Protein AF-A0A5D2V9K7-F1 (afdb_monomer_lite)

Organism: Gossypium mustelinum (NCBI:txid34275)

pLDDT: mean 78.63, std 15.05, range [45.22, 95.31]

Radius of gyration: 19.72 Å; chains: 1; bounding box: 50×32×53 Å

InterPro domains:
  IPR018333 Squalene cyclase [PTHR11764] (2-89)
  IPR032697 Squalene cyclase, N-terminal [PF13249] (36-89)

Structure (mmCIF, N/CA/C/O backbone):
data_AF-A0A5D2V9K7-F1
#
_entry.id   AF-A0A5D2V9K7-F1
#
loop_
_atom_site.group_PDB
_atom_site.id
_atom_site.type_symbol
_atom_site.label_atom_id
_atom_site.label_alt_id
_atom_site.label_comp_id
_atom_site.label_asym_id
_atom_site.label_entity_id
_atom_site.label_seq_id
_atom_site.pdbx_PDB_ins_code
_atom_site.Cartn_x
_atom_site.Cartn_y
_atom_site.Cartn_z
_atom_site.occupancy
_atom_site.B_iso_or_equiv
_atom_site.auth_seq_id
_atom_site.auth_comp_id
_atom_site.auth_asym_id
_atom_site.auth_atom_id
_atom_site.pdbx_PDB_model_num
ATOM 1 N N . MET A 1 1 ? 26.127 16.658 -21.277 1.00 64.38 1 MET A N 1
ATOM 2 C CA . MET A 1 1 ? 25.463 15.698 -22.193 1.00 64.38 1 MET A CA 1
ATOM 3 C C . MET A 1 1 ? 25.676 14.225 -21.820 1.00 64.38 1 MET A C 1
ATOM 5 O O . MET A 1 1 ? 25.183 13.364 -22.535 1.00 64.38 1 MET A O 1
ATOM 9 N N . THR A 1 2 ? 26.355 13.906 -20.713 1.00 85.81 2 THR A N 1
ATOM 10 C CA . THR A 1 2 ? 26.587 12.521 -20.265 1.00 85.81 2 THR A CA 1
ATOM 11 C C . THR A 1 2 ? 25.387 11.947 -19.506 1.00 85.81 2 THR A C 1
ATOM 13 O O . THR A 1 2 ? 24.929 10.868 -19.847 1.00 85.81 2 THR A O 1
ATOM 16 N N . THR A 1 3 ? 24.789 12.709 -18.584 1.00 93.31 3 THR A N 1
ATOM 17 C CA . THR A 1 3 ? 23.639 12.267 -17.768 1.00 93.31 3 THR A CA 1
ATOM 18 C C . THR A 1 3 ? 22.426 11.839 -18.595 1.00 93.31 3 THR A C 1
ATOM 20 O O . THR A 1 3 ? 21.828 10.808 -18.313 1.00 93.31 3 THR A O 1
ATOM 23 N N . LEU A 1 4 ? 22.076 12.597 -19.641 1.00 92.94 4 LEU A N 1
ATOM 24 C CA . LEU A 1 4 ? 20.930 12.274 -20.497 1.00 92.94 4 LEU A CA 1
ATOM 25 C C . LEU A 1 4 ? 21.153 10.982 -21.293 1.00 92.94 4 LEU A C 1
ATOM 27 O O . LEU A 1 4 ? 20.238 10.179 -21.414 1.00 92.94 4 LEU A O 1
ATOM 31 N N . ARG A 1 5 ? 22.371 10.774 -21.811 1.00 94.06 5 ARG A N 1
ATOM 32 C CA . ARG A 1 5 ? 22.714 9.540 -22.531 1.00 94.06 5 ARG A CA 1
ATOM 33 C C . ARG A 1 5 ? 22.642 8.336 -21.601 1.00 94.06 5 ARG A C 1
ATOM 35 O O . ARG A 1 5 ? 21.939 7.394 -21.920 1.00 94.06 5 ARG A O 1
ATOM 42 N N . SER A 1 6 ? 23.233 8.428 -20.411 1.00 92.50 6 SER A N 1
ATOM 43 C CA . SER A 1 6 ? 23.159 7.352 -19.417 1.00 92.50 6 SER A CA 1
ATOM 44 C C . SER A 1 6 ? 21.725 7.032 -18.980 1.00 92.50 6 SER A C 1
ATOM 46 O O . SER A 1 6 ? 21.400 5.867 -18.775 1.00 92.50 6 SER A O 1
ATOM 48 N N . ALA A 1 7 ? 20.859 8.044 -18.854 1.00 93.75 7 ALA A N 1
ATOM 49 C CA . ALA A 1 7 ? 19.451 7.831 -18.531 1.00 93.75 7 ALA A CA 1
ATOM 50 C C . ALA A 1 7 ? 18.701 7.109 -19.660 1.00 93.75 7 ALA A C 1
ATOM 52 O O . ALA A 1 7 ? 17.933 6.196 -19.378 1.00 93.75 7 ALA A O 1
ATOM 53 N N . LEU A 1 8 ? 18.937 7.488 -20.922 1.00 92.88 8 LEU A N 1
ATOM 54 C CA . LEU A 1 8 ? 18.336 6.826 -22.085 1.00 92.88 8 LEU A CA 1
ATOM 55 C C . LEU A 1 8 ? 18.829 5.386 -22.239 1.00 92.88 8 LEU A C 1
ATOM 57 O O . LEU A 1 8 ? 18.014 4.497 -22.470 1.00 92.88 8 LEU A O 1
ATOM 61 N N . ASP A 1 9 ? 20.131 5.161 -22.051 1.00 94.69 9 ASP A N 1
ATOM 62 C CA . ASP A 1 9 ? 20.725 3.826 -22.083 1.00 94.69 9 ASP A CA 1
ATOM 63 C C . ASP A 1 9 ? 20.045 2.929 -21.041 1.00 94.69 9 ASP A C 1
ATOM 65 O O . ASP A 1 9 ? 19.549 1.863 -21.388 1.00 94.69 9 ASP A O 1
ATOM 69 N N . PHE A 1 10 ? 19.905 3.393 -19.793 1.00 94.25 10 PHE A N 1
ATOM 70 C CA . PHE A 1 10 ? 19.154 2.670 -18.762 1.00 94.25 10 PHE A CA 1
ATOM 71 C C . PHE A 1 10 ? 17.677 2.452 -19.132 1.00 94.25 10 PHE A C 1
ATOM 73 O O . PHE A 1 10 ? 17.176 1.342 -19.014 1.00 94.25 10 PHE A O 1
ATOM 80 N N . TYR A 1 11 ? 16.962 3.479 -19.602 1.00 90.88 11 TYR A N 1
ATOM 81 C CA . TYR A 1 11 ? 15.529 3.353 -19.907 1.00 90.88 11 TYR A CA 1
ATOM 82 C C . TYR A 1 11 ? 15.246 2.399 -21.077 1.00 90.88 11 TYR A C 1
ATOM 84 O O . TYR A 1 11 ? 14.175 1.797 -21.144 1.00 90.88 11 TYR A O 1
ATOM 92 N N . SER A 1 12 ? 16.204 2.248 -21.994 1.00 90.75 12 SER A N 1
ATOM 93 C CA . SER A 1 12 ? 16.114 1.280 -23.088 1.00 90.75 12 SER A CA 1
ATOM 94 C C . SER A 1 12 ? 16.243 -0.172 -22.625 1.00 90.75 12 SER A C 1
ATOM 96 O O . SER A 1 12 ? 15.659 -1.048 -23.252 1.00 90.75 12 SER A O 1
ATOM 98 N N . THR A 1 13 ? 16.946 -0.451 -21.517 1.00 93.38 13 THR A N 1
ATOM 99 C CA . THR A 1 13 ? 17.124 -1.835 -21.039 1.00 93.38 13 THR A CA 1
ATOM 100 C C . THR A 1 13 ? 15.882 -2.407 -20.360 1.00 93.38 13 THR A C 1
ATOM 102 O O . THR A 1 13 ? 15.790 -3.620 -20.203 1.00 93.38 13 THR A O 1
ATOM 105 N N . ILE A 1 14 ? 14.936 -1.552 -19.958 1.00 93.25 14 ILE A N 1
ATOM 106 C CA . ILE A 1 14 ? 13.686 -1.949 -19.290 1.00 93.25 14 ILE A CA 1
ATOM 107 C C . ILE A 1 14 ? 12.475 -1.971 -20.234 1.00 93.25 14 ILE A C 1
ATOM 109 O O . ILE A 1 14 ? 11.359 -2.205 -19.777 1.00 93.25 14 ILE A O 1
ATOM 113 N N . GLN A 1 15 ? 12.667 -1.703 -21.528 1.00 95.31 15 GLN A N 1
ATOM 114 C CA . GLN A 1 15 ? 11.604 -1.837 -22.522 1.00 95.31 15 GLN A CA 1
ATOM 115 C C . GLN A 1 15 ? 11.270 -3.324 -22.719 1.00 95.31 15 GLN A C 1
ATOM 117 O O . GLN A 1 15 ? 12.170 -4.146 -22.875 1.00 95.31 15 GLN A O 1
ATOM 122 N N . ALA A 1 16 ? 9.984 -3.669 -22.711 1.00 90.25 16 ALA A N 1
ATOM 123 C CA . ALA A 1 16 ? 9.523 -5.024 -22.989 1.00 90.25 16 ALA A CA 1
ATOM 124 C C . ALA A 1 16 ? 9.640 -5.369 -24.485 1.00 90.25 16 ALA A C 1
ATOM 126 O O . ALA A 1 16 ? 9.693 -4.484 -25.341 1.00 90.25 16 ALA A O 1
ATOM 127 N N . ASP A 1 17 ? 9.629 -6.665 -24.805 1.00 93.25 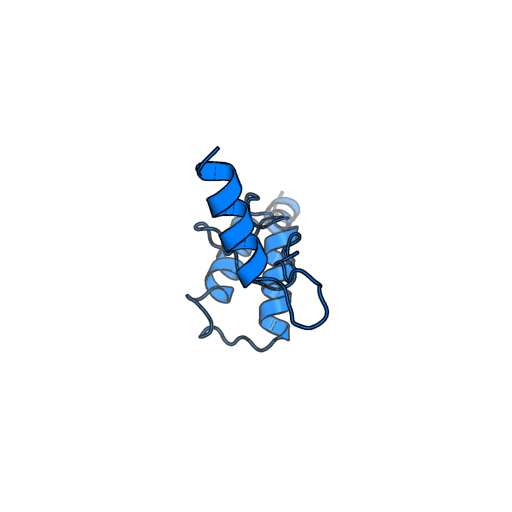17 ASP A N 1
ATOM 128 C CA . ASP A 1 17 ? 9.849 -7.178 -26.169 1.00 93.25 17 ASP A CA 1
ATOM 129 C C . ASP A 1 17 ? 8.801 -6.706 -27.200 1.00 93.25 17 ASP A C 1
ATOM 131 O O . ASP A 1 17 ? 9.076 -6.653 -28.398 1.00 93.25 17 ASP A O 1
ATOM 135 N N . ASP A 1 18 ? 7.596 -6.352 -26.754 1.00 93.38 18 ASP A N 1
ATOM 136 C CA . ASP A 1 18 ? 6.507 -5.797 -27.574 1.00 93.38 18 ASP A CA 1
ATOM 137 C C . ASP A 1 18 ? 6.555 -4.257 -27.689 1.00 93.38 18 ASP A C 1
ATOM 139 O O . ASP A 1 18 ? 5.716 -3.643 -28.352 1.00 93.38 18 ASP A O 1
ATOM 143 N N . GLY A 1 19 ? 7.540 -3.630 -27.047 1.00 90.56 19 GLY A N 1
ATOM 144 C CA . GLY A 1 19 ? 7.795 -2.204 -27.083 1.00 90.56 19 GLY A CA 1
ATOM 145 C C . GLY A 1 19 ? 7.129 -1.379 -25.981 1.00 90.56 19 GLY A C 1
ATOM 146 O O . GLY A 1 19 ? 7.341 -0.165 -25.987 1.00 90.56 19 GLY A O 1
ATOM 147 N N . HIS A 1 20 ? 6.365 -1.965 -25.046 1.00 91.31 20 HIS A N 1
ATOM 148 C CA . HIS A 1 20 ? 5.834 -1.214 -23.897 1.00 91.31 20 HIS A CA 1
ATOM 149 C C . HIS A 1 20 ? 6.888 -1.025 -22.791 1.00 91.31 20 HIS A C 1
ATOM 151 O O . HIS A 1 20 ? 7.903 -1.717 -22.745 1.00 91.31 20 HIS A O 1
ATOM 157 N N . TRP A 1 21 ? 6.642 -0.083 -21.876 1.00 92.12 21 TRP A N 1
ATOM 158 C CA . TRP A 1 21 ? 7.442 0.074 -20.660 1.00 92.12 21 TRP A CA 1
ATOM 159 C C . TRP A 1 21 ? 6.616 -0.380 -19.463 1.00 92.12 21 TRP A C 1
ATOM 161 O O . TRP A 1 21 ? 5.634 0.290 -19.126 1.00 92.12 21 TRP A O 1
ATOM 171 N N . PRO A 1 22 ? 6.965 -1.513 -18.835 1.00 85.19 22 PRO A N 1
ATOM 172 C CA . PRO A 1 22 ? 6.296 -1.938 -17.624 1.00 85.19 22 PRO A CA 1
ATOM 173 C C . PRO A 1 22 ? 6.607 -0.933 -16.513 1.00 85.19 22 PRO A C 1
ATOM 175 O O . PRO A 1 22 ? 7.752 -0.541 -16.291 1.00 85.19 22 PRO A O 1
ATOM 178 N N . GLY A 1 23 ? 5.568 -0.513 -15.808 1.00 81.19 23 GLY A N 1
ATOM 179 C CA . GLY A 1 23 ? 5.676 0.349 -14.643 1.00 81.19 23 GLY A CA 1
ATOM 180 C C . GLY A 1 23 ? 4.644 -0.083 -13.622 1.00 81.19 23 GLY A C 1
ATOM 181 O O . GLY A 1 23 ? 3.511 -0.405 -13.984 1.00 81.19 23 GLY A O 1
ATOM 182 N N . ASP A 1 24 ? 5.036 -0.103 -12.353 1.00 77.88 24 ASP A N 1
ATOM 183 C CA . ASP A 1 24 ? 4.067 -0.244 -11.277 1.00 77.88 24 ASP A CA 1
ATOM 184 C C . ASP A 1 24 ? 3.158 0.993 -11.287 1.00 77.88 24 ASP A C 1
ATOM 186 O O . ASP A 1 24 ? 3.617 2.120 -11.097 1.00 77.88 24 ASP A O 1
ATOM 190 N N . TYR A 1 25 ? 1.878 0.777 -11.585 1.00 68.38 25 TYR A N 1
ATOM 191 C CA . TYR A 1 25 ? 0.843 1.812 -11.588 1.00 68.38 25 TYR A CA 1
ATOM 192 C C . TYR A 1 25 ? -0.110 1.651 -10.395 1.00 68.38 25 TYR A C 1
ATOM 194 O O . TYR A 1 25 ? -1.271 2.068 -10.440 1.00 68.38 25 TYR A O 1
ATOM 202 N N . GLY A 1 26 ? 0.359 1.011 -9.320 1.00 64.62 26 GLY A N 1
ATOM 203 C CA . GLY A 1 26 ? -0.318 1.019 -8.033 1.00 64.62 26 GLY A CA 1
ATOM 204 C C . GLY A 1 26 ? -0.484 2.447 -7.499 1.00 64.62 26 GLY A C 1
ATOM 205 O O . GLY A 1 26 ? 0.377 3.305 -7.673 1.00 64.62 26 GLY A O 1
ATOM 206 N N . GLY A 1 27 ? -1.612 2.725 -6.843 1.00 61.12 27 GLY A N 1
ATOM 207 C CA . GLY A 1 27 ? -1.883 4.046 -6.265 1.00 61.12 27 GLY A CA 1
ATOM 208 C C . GLY A 1 27 ? -2.839 3.969 -5.076 1.00 61.12 27 GLY A C 1
ATOM 209 O O . GLY A 1 27 ? -2.412 4.163 -3.934 1.00 61.12 27 GLY A O 1
ATOM 210 N N . PRO A 1 28 ? -4.126 3.654 -5.286 1.00 56.53 28 PRO A N 1
ATOM 211 C CA . PRO A 1 28 ? -5.046 3.461 -4.177 1.00 56.53 28 PRO A CA 1
ATOM 212 C C . PRO A 1 28 ? -4.801 2.094 -3.515 1.00 56.53 28 PRO A C 1
ATOM 214 O O . PRO A 1 28 ? -4.766 1.058 -4.183 1.00 56.53 28 PRO A O 1
ATOM 217 N N . MET A 1 29 ? -4.636 2.075 -2.191 1.00 55.06 29 MET A N 1
ATOM 218 C CA . MET A 1 29 ? -4.409 0.833 -1.448 1.00 55.06 29 MET A CA 1
ATOM 219 C C . MET A 1 29 ? -5.713 0.064 -1.228 1.00 55.06 29 MET A C 1
ATOM 221 O O . MET A 1 29 ? -6.379 0.228 -0.206 1.00 55.06 29 MET A O 1
ATOM 225 N N . PHE A 1 30 ? -6.044 -0.813 -2.174 1.00 52.91 30 PHE A N 1
ATOM 226 C CA . PHE A 1 30 ? -7.013 -1.895 -1.964 1.00 52.91 30 PHE A CA 1
ATOM 227 C C . PHE A 1 30 ? -6.417 -3.310 -2.105 1.00 52.91 30 PHE A C 1
ATOM 229 O O . PHE A 1 30 ? -7.156 -4.278 -1.941 1.00 52.91 30 PHE A O 1
ATOM 236 N N . LEU A 1 31 ? -5.108 -3.452 -2.387 1.00 54.44 31 LEU A N 1
ATOM 237 C CA . LEU A 1 31 ? -4.484 -4.745 -2.740 1.00 54.44 31 LEU A CA 1
ATOM 238 C C . LEU A 1 31 ? -3.232 -5.159 -1.911 1.00 54.44 31 LEU A C 1
ATOM 240 O O . LEU A 1 31 ? -2.807 -6.296 -2.073 1.00 54.44 31 LEU A O 1
ATOM 244 N N . LEU A 1 32 ? -2.731 -4.316 -0.978 1.00 54.97 32 LEU A N 1
ATOM 245 C CA . LEU A 1 32 ? -1.562 -4.507 -0.056 1.00 54.97 32 LEU A CA 1
ATOM 246 C C . LEU A 1 32 ? -0.154 -4.529 -0.717 1.00 54.97 32 LEU A C 1
ATOM 248 O O . LEU A 1 32 ? -0.063 -4.929 -1.873 1.00 54.97 32 LEU A O 1
ATOM 252 N N . PRO A 1 33 ? 0.967 -4.175 -0.022 1.00 59.16 33 PRO A N 1
ATOM 253 C CA . PRO A 1 33 ? 1.146 -3.701 1.359 1.00 59.16 33 PRO A CA 1
ATOM 254 C C . PRO A 1 33 ? 1.515 -2.202 1.479 1.00 59.16 33 PRO A C 1
ATOM 256 O O . PRO A 1 33 ? 1.991 -1.565 0.548 1.00 59.16 33 PRO A O 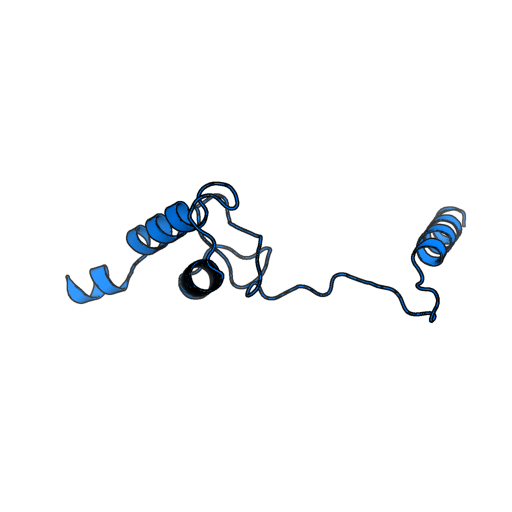1
ATOM 259 N N . GLY A 1 34 ? 1.324 -1.664 2.685 1.00 69.25 34 GLY A N 1
ATOM 260 C CA . GLY A 1 34 ? 1.619 -0.282 3.091 1.00 69.25 34 GLY A CA 1
ATOM 261 C C . GLY A 1 34 ? 1.122 -0.027 4.515 1.00 69.25 34 GLY A C 1
ATOM 262 O O . GLY A 1 34 ? 0.542 1.016 4.801 1.00 69.25 34 GLY A O 1
ATOM 263 N N . LEU A 1 35 ? 1.254 -1.043 5.383 1.00 79.19 35 LEU A N 1
ATOM 264 C CA . LEU A 1 35 ? 0.841 -0.947 6.779 1.00 79.19 35 LEU A CA 1
ATOM 265 C C . LEU A 1 35 ? 1.657 0.164 7.435 1.00 79.19 35 LEU A C 1
ATOM 267 O O . LEU A 1 35 ? 2.885 0.079 7.525 1.00 79.19 35 LEU A O 1
ATOM 271 N N . ASN A 1 36 ? 0.972 1.197 7.903 1.00 84.88 36 ASN A N 1
ATOM 272 C CA . ASN A 1 36 ? 1.622 2.273 8.621 1.00 84.88 36 ASN A CA 1
ATOM 273 C C . ASN A 1 36 ? 2.157 1.755 9.961 1.00 84.88 36 ASN A C 1
ATOM 275 O O . ASN A 1 36 ? 1.670 0.776 10.528 1.00 84.88 36 ASN A O 1
ATOM 279 N N . ARG A 1 37 ? 3.168 2.437 10.510 1.00 86.44 37 ARG A N 1
ATOM 280 C CA . ARG A 1 37 ? 3.802 2.038 11.784 1.00 86.44 37 ARG A CA 1
ATOM 281 C C . ARG A 1 37 ? 2.824 1.967 12.959 1.00 86.44 37 ARG A C 1
ATOM 283 O O . ARG A 1 37 ? 3.095 1.258 13.922 1.00 86.44 37 ARG A O 1
ATOM 290 N N . ASP A 1 38 ? 1.726 2.711 12.888 1.00 88.88 38 ASP A N 1
ATOM 291 C CA . ASP A 1 38 ? 0.666 2.712 13.893 1.00 88.88 38 ASP A CA 1
ATOM 292 C C . ASP A 1 38 ? -0.253 1.482 13.802 1.00 88.88 38 ASP A C 1
ATOM 294 O O . ASP A 1 38 ? -0.994 1.213 14.741 1.00 88.88 38 ASP A O 1
ATOM 298 N N . GLY A 1 39 ? -0.176 0.704 12.721 1.00 88.44 39 GLY A N 1
ATOM 299 C CA . GLY A 1 39 ? -1.015 -0.467 12.495 1.00 88.44 39 GLY A CA 1
ATOM 300 C C . GLY A 1 39 ? -2.234 -0.213 11.605 1.00 88.44 39 GLY A C 1
ATOM 301 O O . GLY A 1 39 ? -3.047 -1.122 11.466 1.00 88.44 39 GLY A O 1
ATOM 302 N N . GLY A 1 40 ? -2.376 0.975 11.009 1.00 88.38 40 GLY A N 1
ATOM 303 C CA . GLY A 1 40 ? -3.470 1.306 10.091 1.00 88.38 40 GLY A CA 1
ATOM 304 C C . GLY A 1 40 ? -3.059 1.430 8.617 1.00 88.38 40 GLY A C 1
ATOM 305 O O . GLY A 1 40 ? -1.895 1.258 8.256 1.00 88.38 40 GLY A O 1
ATOM 306 N N . TRP A 1 41 ? -4.031 1.757 7.759 1.00 89.81 41 TRP A N 1
ATOM 307 C CA . TRP A 1 41 ? -3.823 2.087 6.342 1.00 89.81 41 TRP A CA 1
ATOM 308 C C . TRP A 1 41 ? -4.467 3.421 5.971 1.00 89.81 41 TRP A C 1
ATOM 310 O O . TRP A 1 41 ? -5.580 3.750 6.398 1.00 89.81 41 TRP A O 1
ATOM 320 N N . GLY A 1 42 ? -3.766 4.185 5.136 1.00 86.31 42 GLY A N 1
ATOM 321 C CA . GLY A 1 42 ? -4.291 5.400 4.522 1.00 86.31 42 GLY A CA 1
ATOM 322 C C . GLY A 1 42 ? -5.136 5.146 3.275 1.00 86.31 42 GLY A C 1
ATOM 323 O O . GLY A 1 42 ? -5.362 4.010 2.866 1.00 86.31 42 GLY A O 1
ATOM 324 N N . LEU A 1 43 ? -5.606 6.235 2.661 1.00 83.69 43 LEU A N 1
ATOM 325 C CA . LEU A 1 43 ? -6.338 6.206 1.383 1.00 83.69 43 LEU A CA 1
ATOM 326 C C . LEU A 1 43 ? -5.426 5.917 0.176 1.00 83.69 43 LEU A C 1
ATOM 328 O O . LEU A 1 43 ? -5.889 5.470 -0.870 1.00 83.69 43 LEU A O 1
ATOM 332 N N . HIS A 1 44 ? -4.132 6.176 0.327 1.00 79.94 44 HIS A N 1
ATOM 333 C CA . HIS A 1 44 ? -3.067 5.931 -0.642 1.00 79.94 44 HIS A CA 1
ATOM 334 C C . HIS A 1 44 ? -1.786 5.563 0.120 1.00 79.94 44 HIS A C 1
ATOM 336 O O . HIS A 1 44 ? -1.723 5.747 1.337 1.00 79.94 44 HIS A O 1
ATOM 342 N N . ILE A 1 45 ? -0.772 5.057 -0.587 1.00 75.19 45 ILE A N 1
ATOM 343 C CA . ILE A 1 45 ? 0.453 4.479 0.005 1.00 75.19 45 ILE A CA 1
ATOM 344 C C . ILE A 1 45 ? 1.229 5.420 0.948 1.00 75.19 45 ILE A C 1
ATOM 346 O O . ILE A 1 45 ? 1.846 4.961 1.899 1.00 75.19 45 ILE A O 1
ATOM 350 N N . GLU A 1 46 ? 1.167 6.732 0.720 1.00 80.62 46 GLU A N 1
ATOM 351 C CA . GLU A 1 46 ? 1.836 7.755 1.547 1.00 80.62 46 GLU A CA 1
ATOM 352 C C . GLU A 1 46 ? 0.898 8.433 2.566 1.00 80.62 46 GLU A C 1
ATOM 354 O O . GLU A 1 46 ? 1.286 9.367 3.266 1.00 80.62 46 GLU A O 1
ATOM 359 N N . GLY A 1 47 ? -0.369 8.020 2.614 1.00 83.19 47 GLY A N 1
ATOM 360 C CA . GLY A 1 47 ? -1.396 8.678 3.413 1.00 83.19 47 GLY A CA 1
ATOM 361 C C . GLY A 1 47 ? -1.373 8.257 4.888 1.00 83.19 47 GLY A C 1
ATOM 362 O O . GLY A 1 47 ? -1.046 7.108 5.204 1.00 83.19 47 GLY A O 1
ATOM 363 N N . PRO A 1 48 ? -1.790 9.144 5.812 1.00 89.19 48 PRO A N 1
ATOM 364 C CA . PRO A 1 48 ? -1.986 8.766 7.208 1.00 89.19 48 PRO A CA 1
ATOM 365 C C . PRO A 1 48 ? -3.105 7.728 7.336 1.00 89.19 48 PRO A C 1
ATOM 367 O O . PRO A 1 48 ? -4.006 7.672 6.499 1.00 89.19 48 PRO A O 1
ATOM 370 N N . SER A 1 49 ? -3.075 6.936 8.407 1.00 90.69 49 SER A N 1
ATOM 371 C CA . SER A 1 49 ? -4.077 5.901 8.670 1.00 90.69 49 SER A CA 1
ATOM 372 C C . SER A 1 49 ? -5.486 6.484 8.810 1.00 90.69 49 SER A C 1
ATOM 374 O O . SER A 1 49 ? -5.701 7.487 9.489 1.00 90.69 49 SER A O 1
ATOM 376 N N . THR A 1 50 ? -6.468 5.844 8.172 1.00 90.69 50 THR A N 1
ATOM 377 C CA . THR A 1 50 ? -7.882 6.254 8.201 1.00 90.69 50 THR A CA 1
ATOM 378 C C . THR A 1 50 ? -8.774 5.063 8.530 1.00 90.69 50 THR A C 1
ATOM 380 O O . THR A 1 50 ? -8.453 3.937 8.165 1.00 90.69 50 THR A O 1
ATOM 383 N N . MET A 1 51 ? -9.936 5.291 9.156 1.00 90.31 51 MET A N 1
ATOM 384 C CA . MET A 1 51 ? -10.904 4.209 9.409 1.00 90.31 51 MET A CA 1
ATOM 385 C C . MET A 1 51 ? -11.301 3.479 8.121 1.00 90.31 51 MET A C 1
ATOM 387 O O . MET A 1 51 ? -11.324 2.254 8.100 1.00 90.31 51 MET A O 1
ATOM 391 N N . PHE A 1 52 ? -11.554 4.214 7.033 1.00 88.19 52 PHE A N 1
ATOM 392 C CA . PHE A 1 52 ? -11.921 3.617 5.748 1.00 88.19 52 PHE A CA 1
ATOM 393 C C . PHE A 1 52 ? -10.801 2.732 5.179 1.00 88.19 52 PHE A C 1
ATOM 395 O O . PHE A 1 52 ? -11.044 1.564 4.883 1.00 88.19 52 PHE A O 1
ATOM 402 N N . GLY A 1 53 ? -9.574 3.259 5.084 1.00 87.00 53 GLY A N 1
ATOM 403 C CA . GLY A 1 53 ? -8.421 2.515 4.569 1.00 87.00 53 GLY A CA 1
ATOM 404 C C . GLY A 1 53 ? -8.076 1.294 5.424 1.00 87.00 53 GLY A C 1
ATOM 405 O O . GLY A 1 53 ? -7.885 0.204 4.884 1.00 87.00 53 GLY A O 1
ATOM 406 N N . THR A 1 54 ? -8.057 1.443 6.753 1.00 88.75 54 THR A N 1
ATOM 407 C CA . THR A 1 54 ? -7.734 0.350 7.682 1.00 88.75 54 THR A CA 1
ATOM 408 C C . THR A 1 54 ? -8.799 -0.747 7.677 1.00 88.75 54 THR A C 1
ATOM 410 O O . THR A 1 54 ? -8.447 -1.921 7.605 1.00 88.75 54 THR A O 1
ATOM 413 N N . VAL A 1 55 ? -10.094 -0.403 7.714 1.00 88.88 55 VAL A N 1
ATOM 414 C CA . VAL A 1 55 ? -11.179 -1.404 7.706 1.00 88.88 55 VAL A CA 1
ATOM 415 C C . VAL A 1 55 ? -11.231 -2.147 6.373 1.00 88.88 55 VAL A C 1
ATOM 417 O O . VAL A 1 55 ? -11.351 -3.371 6.375 1.00 88.88 55 VAL A O 1
ATOM 420 N N . LEU A 1 56 ? -11.105 -1.441 5.245 1.00 88.12 56 LEU A N 1
ATOM 421 C CA . LEU A 1 56 ? -11.138 -2.070 3.925 1.00 88.12 56 LEU A CA 1
ATOM 422 C C . LEU A 1 56 ? -9.983 -3.070 3.759 1.00 88.12 56 LEU A C 1
ATOM 424 O O . LEU A 1 56 ? -10.229 -4.220 3.407 1.00 88.12 56 LEU A O 1
ATOM 428 N N . ASN A 1 57 ? -8.749 -2.674 4.095 1.00 84.62 57 ASN A N 1
ATOM 429 C CA . ASN A 1 57 ? -7.586 -3.566 4.017 1.00 84.62 57 ASN A CA 1
ATOM 430 C C . ASN A 1 57 ? -7.667 -4.724 5.028 1.00 84.62 57 ASN A C 1
ATOM 432 O O . ASN A 1 57 ? -7.327 -5.854 4.683 1.00 84.62 57 ASN A O 1
ATOM 436 N N . TYR A 1 58 ? -8.183 -4.490 6.241 1.00 86.31 58 TYR A N 1
ATOM 437 C CA . TYR A 1 58 ? -8.439 -5.552 7.220 1.00 86.31 58 TYR A CA 1
ATOM 438 C C . TYR A 1 58 ? -9.424 -6.609 6.692 1.00 86.31 58 TYR A C 1
ATOM 440 O O . TYR A 1 58 ? -9.168 -7.807 6.818 1.00 86.31 58 TYR A O 1
ATOM 448 N N . VAL A 1 59 ? -10.534 -6.187 6.075 1.00 86.38 59 VAL A N 1
ATOM 449 C CA . VAL A 1 59 ? -11.517 -7.108 5.480 1.00 86.38 59 VAL A CA 1
ATOM 450 C C . VAL A 1 59 ? -10.927 -7.836 4.272 1.00 86.38 59 VAL A C 1
ATOM 452 O O . VAL A 1 59 ? -11.094 -9.050 4.177 1.00 86.38 59 VAL A O 1
ATOM 455 N N . SER A 1 60 ? -10.194 -7.146 3.393 1.00 85.31 60 SER A N 1
ATOM 456 C CA . SER A 1 60 ? -9.507 -7.779 2.258 1.00 85.31 60 SER A CA 1
ATOM 457 C C . SER A 1 60 ? -8.540 -8.873 2.716 1.00 85.31 60 SER A C 1
ATOM 459 O O . SER A 1 60 ? -8.611 -9.988 2.208 1.00 85.31 60 SER A O 1
ATOM 461 N N . LEU A 1 61 ? -7.709 -8.601 3.731 1.00 81.75 61 LEU A N 1
ATOM 462 C CA . LEU A 1 61 ? -6.816 -9.598 4.338 1.00 81.75 61 LEU A CA 1
ATOM 463 C C . LEU A 1 61 ? -7.593 -10.818 4.857 1.00 81.75 61 LEU A C 1
ATOM 465 O O . LEU A 1 61 ? -7.235 -11.959 4.574 1.00 81.75 61 LEU A O 1
ATOM 469 N N . LYS A 1 62 ? -8.708 -10.593 5.566 1.00 81.38 62 LYS A N 1
ATOM 470 C CA . LYS A 1 62 ? -9.573 -11.680 6.052 1.00 81.38 62 LYS A CA 1
ATOM 471 C C . LYS A 1 62 ? -10.168 -12.518 4.916 1.00 81.38 62 LYS A C 1
ATOM 473 O O . LYS A 1 62 ? -10.234 -13.736 5.052 1.00 81.38 62 LYS A O 1
ATOM 478 N N . LEU A 1 63 ? -10.606 -11.885 3.826 1.00 82.31 63 LEU A N 1
ATOM 479 C CA . LEU A 1 63 ? -11.208 -12.564 2.673 1.00 82.31 63 LEU A CA 1
ATOM 480 C C . LEU A 1 63 ? -10.187 -13.360 1.859 1.00 82.31 63 LEU A C 1
ATOM 482 O O . LEU A 1 63 ? -10.507 -14.446 1.384 1.00 82.31 63 LEU A O 1
ATOM 486 N N . LEU A 1 64 ? -8.963 -12.847 1.730 1.00 81.88 64 LEU A N 1
ATOM 487 C CA . LEU A 1 64 ? -7.864 -13.528 1.044 1.00 81.88 64 LEU A CA 1
ATOM 488 C C . LEU A 1 64 ? -7.333 -14.741 1.819 1.00 81.88 64 LEU A C 1
ATOM 490 O O . LEU A 1 64 ? -6.466 -15.453 1.322 1.00 81.88 64 LEU A O 1
ATOM 494 N N . GLY A 1 65 ? -7.858 -15.002 3.020 1.00 73.44 65 GLY A N 1
ATOM 495 C CA . GLY A 1 65 ? -7.402 -16.108 3.849 1.00 73.44 65 GLY A CA 1
ATOM 496 C C . GLY A 1 65 ? -5.980 -15.901 4.357 1.00 73.44 65 GLY A C 1
ATOM 497 O O . GLY A 1 65 ? -5.336 -16.879 4.734 1.00 73.44 65 GLY A O 1
ATOM 498 N N . GLU A 1 66 ? -5.500 -14.649 4.394 1.00 69.19 66 GLU A N 1
ATOM 499 C CA . GLU A 1 66 ? -4.316 -14.290 5.165 1.00 69.19 66 GLU A CA 1
ATOM 500 C C . GLU A 1 66 ? -4.646 -14.618 6.625 1.00 69.19 66 GLU A C 1
ATOM 502 O O . GLU A 1 66 ? -5.281 -13.861 7.360 1.00 69.19 66 GLU A O 1
ATOM 507 N N . CYS A 1 67 ? -4.299 -15.829 7.052 1.00 53.31 67 CYS A N 1
ATOM 508 C CA . CYS A 1 67 ? -4.173 -16.128 8.463 1.00 53.31 67 CYS A CA 1
ATOM 509 C C . CYS A 1 67 ? -3.093 -15.197 9.016 1.00 53.31 67 CYS A C 1
ATOM 511 O O . CYS A 1 67 ? -2.202 -14.778 8.283 1.00 53.31 67 CYS A O 1
ATOM 513 N N . ALA A 1 68 ? -3.168 -14.875 10.307 1.00 51.72 68 ALA A N 1
ATOM 514 C CA . ALA A 1 68 ? -2.324 -13.907 11.023 1.00 51.72 68 ALA A CA 1
ATOM 515 C C . ALA A 1 68 ? -0.785 -14.110 10.918 1.00 51.72 68 ALA A C 1
ATOM 517 O O . ALA A 1 68 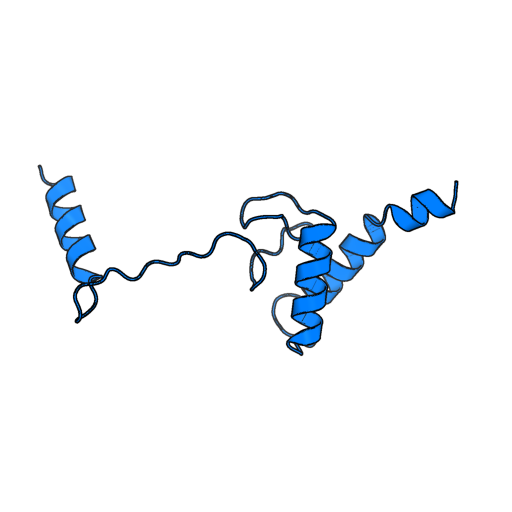? -0.025 -13.425 11.600 1.00 51.72 68 ALA A O 1
ATOM 518 N N . GLU A 1 69 ? -0.334 -15.043 10.084 1.00 48.28 69 GLU A N 1
ATOM 519 C CA . GLU A 1 69 ? 1.043 -15.433 9.820 1.00 48.28 69 GLU A CA 1
ATOM 520 C C . GLU A 1 69 ? 1.651 -14.773 8.567 1.00 48.28 69 GLU A C 1
ATOM 522 O O . GLU A 1 69 ? 2.873 -14.764 8.429 1.00 48.28 69 GLU A O 1
ATOM 527 N N . GLY A 1 70 ? 0.849 -14.168 7.682 1.00 45.56 70 GLY A N 1
ATOM 528 C CA . GLY A 1 70 ? 1.356 -13.327 6.593 1.00 45.56 70 GLY A CA 1
ATOM 529 C C . GLY A 1 70 ? 1.749 -11.938 7.104 1.00 45.56 70 GLY A C 1
ATOM 530 O O . GLY A 1 70 ? 0.912 -11.205 7.623 1.00 45.56 70 GLY A O 1
ATOM 531 N N . GLY A 1 71 ? 3.041 -11.594 7.017 1.00 53.28 71 GLY A N 1
ATOM 532 C CA . GLY A 1 71 ? 3.570 -10.240 7.239 1.00 53.28 71 GLY A CA 1
ATOM 533 C C . GLY A 1 71 ? 3.225 -9.596 8.592 1.00 53.28 71 GLY A C 1
ATOM 534 O O . GLY A 1 71 ? 2.211 -8.924 8.742 1.00 53.28 71 GLY A O 1
ATOM 535 N N . GLU A 1 72 ? 4.115 -9.744 9.577 1.00 58.72 72 GLU A N 1
ATOM 536 C CA . GLU A 1 72 ? 4.150 -8.950 10.819 1.00 58.72 72 GLU A CA 1
ATOM 537 C C . GLU A 1 72 ? 2.778 -8.678 11.482 1.00 58.72 72 GLU A C 1
ATOM 539 O O . GLU A 1 72 ? 2.454 -7.538 11.815 1.00 58.72 72 GLU A O 1
ATOM 544 N N . ARG A 1 73 ? 1.956 -9.717 11.700 1.00 75.25 73 ARG A N 1
ATOM 545 C CA . ARG A 1 73 ? 0.686 -9.616 12.453 1.00 75.25 73 ARG A CA 1
ATOM 546 C C . ARG A 1 73 ? -0.213 -8.462 11.970 1.00 75.25 73 ARG A C 1
ATOM 548 O O . ARG A 1 73 ? -0.872 -7.809 12.782 1.00 75.25 73 ARG A O 1
ATOM 555 N N . ALA A 1 74 ? -0.242 -8.189 10.662 1.00 80.38 74 ALA A N 1
ATOM 556 C CA . ALA A 1 74 ? -0.945 -7.038 10.094 1.00 80.38 74 ALA A CA 1
ATOM 557 C C . ALA A 1 74 ? -2.432 -7.010 10.488 1.00 80.38 74 ALA A C 1
ATOM 559 O O . ALA A 1 74 ? -2.950 -5.973 10.891 1.00 80.38 74 ALA A O 1
ATOM 560 N N . ILE A 1 75 ? -3.091 -8.173 10.489 1.00 83.12 75 ILE A N 1
ATOM 561 C CA . ILE A 1 75 ? -4.481 -8.329 10.942 1.00 83.12 75 ILE A CA 1
ATOM 562 C C . ILE A 1 75 ? -4.654 -7.956 12.418 1.00 83.12 75 ILE A C 1
ATOM 564 O O . ILE A 1 75 ? -5.632 -7.296 12.764 1.00 83.12 75 ILE A O 1
ATOM 568 N N . GLU A 1 76 ? -3.734 -8.362 13.297 1.00 86.25 76 GLU A N 1
ATOM 569 C CA . GLU A 1 76 ? -3.817 -8.049 14.730 1.00 86.25 76 GLU A CA 1
ATOM 570 C C . GLU A 1 76 ? -3.590 -6.557 14.982 1.00 86.25 76 GLU A C 1
ATOM 572 O O . GLU A 1 76 ? -4.333 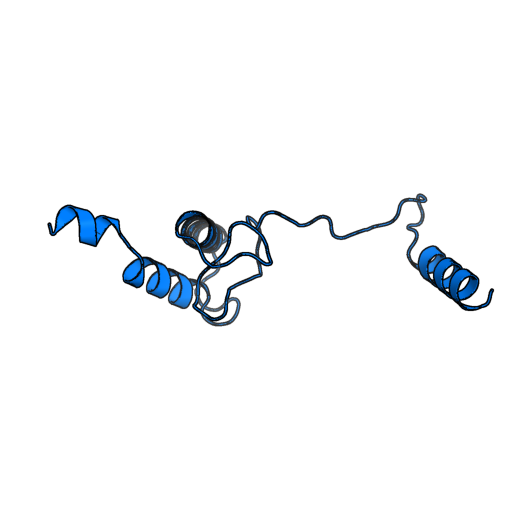-5.941 15.746 1.00 86.25 76 GLU A O 1
ATOM 577 N N . LYS A 1 77 ? -2.593 -5.966 14.309 1.00 88.31 77 LYS A N 1
ATOM 578 C CA . LYS A 1 77 ? -2.282 -4.533 14.395 1.00 88.31 77 LYS A CA 1
ATOM 579 C C . LYS A 1 77 ? -3.450 -3.683 13.889 1.00 88.31 77 LYS A C 1
ATOM 581 O O . LYS A 1 77 ? -3.856 -2.753 14.577 1.00 88.31 77 LYS A O 1
ATOM 586 N N . ALA A 1 78 ? -4.042 -4.063 12.761 1.00 87.94 78 ALA A N 1
ATOM 587 C CA . ALA A 1 78 ? -5.201 -3.394 12.180 1.00 87.94 78 ALA A CA 1
ATOM 588 C C . ALA A 1 78 ? -6.439 -3.506 13.057 1.00 87.94 78 ALA A C 1
ATOM 590 O O . ALA A 1 78 ? -7.116 -2.512 13.303 1.00 87.94 78 ALA A O 1
ATOM 591 N N . HIS A 1 79 ? -6.712 -4.705 13.576 1.00 88.25 79 HIS A N 1
ATOM 592 C CA . HIS A 1 79 ? -7.821 -4.921 14.493 1.00 88.25 79 HIS A CA 1
ATOM 593 C C . HIS A 1 79 ? -7.662 -4.066 15.753 1.00 88.25 79 HIS 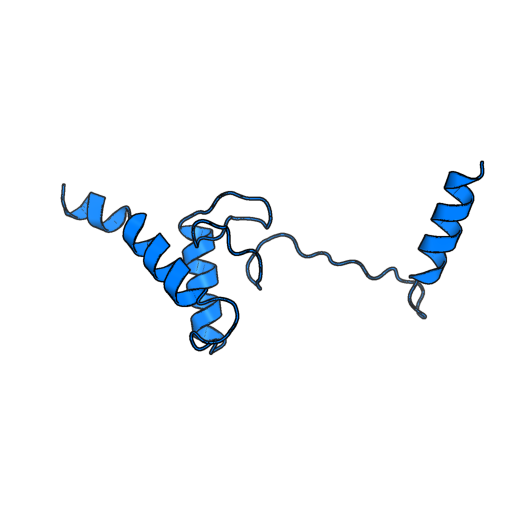A C 1
ATOM 595 O O . HIS A 1 79 ? -8.602 -3.383 16.153 1.00 88.25 79 HIS A O 1
ATOM 601 N N . LYS A 1 80 ? -6.457 -4.035 16.335 1.00 90.12 80 LYS A N 1
ATOM 602 C CA . LYS A 1 80 ? -6.144 -3.170 17.474 1.00 90.12 80 LYS A CA 1
ATOM 603 C C . LYS A 1 80 ? -6.339 -1.690 17.130 1.00 90.12 80 LYS A C 1
ATOM 605 O O . LYS A 1 80 ? -7.030 -0.994 17.868 1.00 90.12 80 LYS A O 1
ATOM 610 N N . TRP A 1 81 ? -5.784 -1.226 16.010 1.00 91.62 81 TRP A N 1
ATOM 611 C CA . TRP A 1 81 ? -5.901 0.166 15.573 1.00 91.62 81 TRP A CA 1
ATOM 612 C C . TRP A 1 81 ? -7.368 0.574 15.393 1.00 91.62 81 TRP A C 1
ATOM 614 O O . TRP A 1 81 ? -7.770 1.622 15.891 1.00 91.62 81 TRP A O 1
ATOM 624 N N . ILE A 1 82 ? -8.188 -0.279 14.762 1.00 90.44 82 ILE A N 1
ATOM 625 C CA . ILE A 1 82 ? -9.634 -0.065 14.590 1.00 90.44 82 ILE A CA 1
ATOM 626 C C . ILE A 1 82 ? -10.321 0.092 15.948 1.00 90.44 82 ILE A C 1
ATOM 628 O O . ILE A 1 82 ? -11.078 1.037 16.119 1.00 90.44 82 ILE A O 1
ATOM 632 N N . LEU A 1 83 ? -10.048 -0.783 16.921 1.00 88.62 83 LEU A N 1
ATOM 633 C CA . LEU A 1 83 ? -10.673 -0.707 18.248 1.00 88.62 83 LEU A CA 1
ATOM 634 C C . LEU A 1 83 ? -10.275 0.560 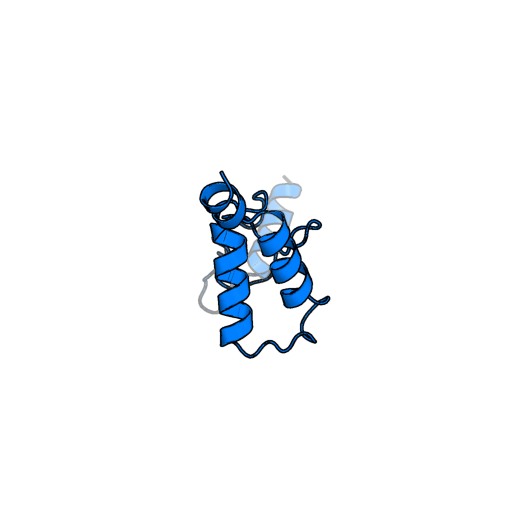19.022 1.00 88.62 83 LEU A C 1
ATOM 636 O O . LEU A 1 83 ? -11.103 1.137 19.723 1.00 88.62 83 LEU A O 1
ATOM 640 N N . GLU A 1 84 ? -9.029 1.017 18.888 1.00 88.38 84 GLU A N 1
ATOM 641 C CA . GLU A 1 84 ? -8.546 2.251 19.528 1.00 88.38 84 GLU A CA 1
ATOM 642 C C . GLU A 1 84 ? -9.138 3.522 18.889 1.00 88.38 84 GLU A C 1
ATOM 644 O O . GLU A 1 84 ? -9.353 4.535 19.569 1.00 88.38 84 GLU A O 1
ATOM 649 N N . HIS A 1 85 ? -9.426 3.465 17.586 1.00 85.69 85 HIS A N 1
ATOM 650 C CA . HIS A 1 85 ? -9.898 4.597 16.785 1.00 85.69 85 HIS A CA 1
ATOM 651 C C . HIS A 1 85 ? -11.397 4.547 16.477 1.00 85.69 85 HIS A C 1
ATOM 653 O O . HIS A 1 85 ? -11.920 5.484 15.863 1.00 85.69 85 HIS A O 1
ATOM 659 N N . ASP A 1 86 ? -12.105 3.509 16.935 1.00 74.44 86 ASP A N 1
ATOM 660 C CA . ASP A 1 86 ? -13.537 3.381 16.725 1.00 74.44 86 ASP A CA 1
ATOM 661 C C . ASP A 1 86 ? -14.274 4.541 17.404 1.00 74.44 86 ASP A C 1
ATOM 663 O O . ASP A 1 86 ? -14.349 4.691 18.628 1.00 74.44 86 ASP A O 1
ATOM 667 N N . SER A 1 87 ? -14.808 5.413 16.559 1.00 60.91 87 SER A N 1
ATOM 668 C CA . SER A 1 87 ? -15.630 6.549 16.954 1.00 60.91 87 SER A CA 1
ATOM 669 C C . SER A 1 87 ? -17.083 6.132 17.183 1.00 60.91 87 SER A C 1
ATOM 671 O O . SER A 1 87 ? -17.808 6.865 17.853 1.00 60.91 87 SER A O 1
ATOM 673 N N . PHE A 1 88 ? -17.504 4.949 16.715 1.00 53.66 88 PHE A N 1
ATOM 674 C CA . PHE A 1 88 ? -18.860 4.438 16.902 1.00 53.66 88 PHE A CA 1
ATOM 675 C C . PHE A 1 88 ? -19.136 4.096 18.372 1.00 53.66 88 PHE A C 1
ATOM 677 O O . PHE A 1 88 ? -20.131 4.559 18.929 1.00 53.66 88 PHE A O 1
ATOM 684 N N . GLN A 1 89 ? -18.210 3.416 19.059 1.00 55.50 89 GLN A N 1
ATOM 685 C CA . GLN A 1 89 ? -18.297 3.214 20.516 1.00 55.50 89 GLN A CA 1
ATOM 686 C C . GLN A 1 89 ? -18.326 4.537 21.300 1.00 55.50 89 GLN A C 1
ATOM 688 O O . GLN A 1 89 ? -18.992 4.633 22.329 1.00 55.50 89 GLN A O 1
ATOM 693 N N . LYS A 1 90 ? -17.642 5.583 20.817 1.00 54.66 90 LYS A N 1
ATOM 694 C CA . LYS A 1 90 ? -17.659 6.918 21.444 1.00 54.66 90 LYS A CA 1
ATOM 695 C C . LYS A 1 90 ? -18.958 7.689 21.186 1.00 54.66 90 LYS A C 1
ATOM 697 O O . LYS A 1 90 ? -19.295 8.563 21.976 1.00 54.66 90 LYS A O 1
ATOM 702 N N . PHE A 1 91 ? -19.665 7.387 20.098 1.00 46.78 91 PHE A N 1
ATOM 703 C CA . PHE A 1 91 ? -20.952 7.995 19.753 1.00 46.78 91 PHE A CA 1
ATOM 704 C C . PHE A 1 91 ? -22.121 7.351 20.509 1.00 46.78 91 PHE A C 1
ATOM 706 O O . PHE A 1 91 ? -23.033 8.054 20.920 1.00 46.78 91 PHE A O 1
ATOM 713 N N . VAL A 1 92 ? -22.079 6.032 20.724 1.00 53.12 92 VAL A N 1
ATOM 714 C CA . VAL A 1 92 ? -23.128 5.291 21.450 1.00 53.12 92 VAL A CA 1
ATOM 715 C C . VAL A 1 92 ? -23.042 5.489 22.971 1.00 53.12 92 VAL A C 1
ATOM 717 O O . VAL A 1 92 ? -24.062 5.441 23.648 1.00 53.12 92 VAL A O 1
ATOM 720 N N . ASN A 1 93 ? -21.847 5.736 23.520 1.00 48.59 93 ASN A N 1
ATOM 721 C CA . ASN A 1 93 ? -21.632 5.931 24.963 1.00 48.59 93 ASN A CA 1
ATOM 722 C C . ASN A 1 93 ? -21.675 7.408 25.413 1.00 48.59 93 ASN A C 1
ATOM 724 O O . ASN A 1 93 ? -21.046 7.762 26.414 1.00 48.59 93 ASN A O 1
ATOM 728 N N . LYS A 1 94 ? -22.369 8.280 24.676 1.00 45.22 94 LYS A N 1
ATOM 729 C CA . LYS A 1 94 ? -22.528 9.704 24.997 1.00 45.22 94 LYS A CA 1
ATOM 730 C C . LYS A 1 94 ? -24.003 10.064 25.098 1.00 45.22 94 LYS A C 1
ATOM 732 O O . LYS A 1 94 ? -24.328 10.868 25.997 1.00 45.22 94 LYS A O 1
#

Secondary structure (DSSP, 8-state):
-HHHHHHHHHHHHT--TTS--------BSSSS----TTS---SBTTSPP-HHHHHHHHHHHHHTT--TTSTTTHHHHHHHHHHHH-HHHHHHT-

Foldseek 3Di:
DVVVVVVVVVQVVQQDPVGHHDDPPAWAPQDDDQQDPQLAAARTNPGDGDLVRLVNNLVSCVVVVVDCPPDDSSNVSSVVSCVVPVCVVVVVVD

Sequence (94 aa):
MTTLRSALDFYSTIQADDGHWPGDYGGPMFLLPGLNRDGGWGLHIEGPSTMFGTVLNYVSLKLLGECAEGGERAIEKAHKWILEHDSFQKFVNK